Protein AF-A0A4U3AGS1-F1 (afdb_monomer_lite)

Organism: Bacillus mycoides (NCBI:txid1405)

Foldseek 3Di:
DADEAEAACVVPVCQRVVRVVCCVVVVHYHQYGAYDPHDVVRVVSSVVSVVVVVVVD

Structure (mmCIF, N/CA/C/O backbone):
data_AF-A0A4U3AGS1-F1
#
_entry.id   AF-A0A4U3AGS1-F1
#
loop_
_atom_site.group_PDB
_atom_site.id
_atom_site.type_symbol
_atom_site.label_atom_id
_atom_site.label_alt_id
_atom_site.label_comp_id
_atom_site.label_asym_id
_atom_site.label_entity_id
_atom_site.label_seq_id
_atom_site.pdbx_PDB_ins_code
_atom_site.Cartn_x
_atom_site.Cartn_y
_atom_site.Cartn_z
_atom_site.occupancy
_atom_site.B_iso_or_equiv
_atom_site.auth_seq_id
_atom_site.auth_comp_id
_atom_site.auth_asym_id
_atom_site.auth_atom_id
_atom_site.pdbx_PDB_model_num
ATOM 1 N N . LYS A 1 1 ? -10.992 -4.731 9.362 1.00 91.31 1 LYS A N 1
ATOM 2 C CA . LYS A 1 1 ? -9.783 -5.483 8.915 1.00 91.31 1 LYS A CA 1
ATOM 3 C C . LYS A 1 1 ? -9.396 -4.956 7.532 1.00 91.31 1 LYS A C 1
ATOM 5 O O . LYS A 1 1 ? -10.304 -4.526 6.841 1.00 91.31 1 LYS A O 1
ATOM 10 N N . GLY A 1 2 ? -8.120 -4.953 7.141 1.00 97.06 2 GLY A N 1
ATOM 11 C CA . GLY A 1 2 ? -7.663 -4.431 5.842 1.00 97.06 2 GLY A CA 1
ATOM 12 C C . GLY A 1 2 ? -6.246 -4.907 5.510 1.00 97.06 2 GLY A C 1
ATOM 13 O O . GLY A 1 2 ? -5.572 -5.446 6.389 1.00 97.06 2 GLY A O 1
ATOM 14 N N . VAL A 1 3 ? -5.809 -4.733 4.261 1.00 98.62 3 VAL A N 1
ATOM 15 C CA . VAL A 1 3 ? -4.471 -5.133 3.787 1.00 98.62 3 VAL A CA 1
ATOM 16 C C . VAL A 1 3 ? -3.754 -3.976 3.093 1.00 98.62 3 VAL A C 1
ATOM 18 O O . VAL A 1 3 ? -4.358 -3.255 2.307 1.00 98.62 3 VAL A O 1
ATOM 21 N N . SER A 1 4 ? -2.452 -3.843 3.330 1.00 98.56 4 SER A N 1
ATOM 22 C CA . SER A 1 4 ? -1.554 -3.007 2.527 1.00 98.56 4 SER A CA 1
ATOM 23 C C . SER A 1 4 ? -0.439 -3.859 1.931 1.00 98.56 4 SER A C 1
ATOM 25 O O . SER A 1 4 ? -0.079 -4.891 2.500 1.00 98.56 4 SER A O 1
ATOM 27 N N . ALA A 1 5 ? 0.128 -3.427 0.806 1.00 98.75 5 ALA A N 1
ATOM 28 C CA . ALA A 1 5 ? 1.272 -4.095 0.194 1.00 98.75 5 ALA A CA 1
ATOM 29 C C . ALA A 1 5 ? 2.352 -3.105 -0.244 1.00 98.75 5 ALA A C 1
ATOM 31 O O . ALA A 1 5 ? 2.070 -2.113 -0.913 1.00 98.75 5 ALA A O 1
ATOM 32 N N . SER A 1 6 ? 3.600 -3.439 0.074 1.00 98.81 6 SER A N 1
ATOM 33 C CA . SER A 1 6 ? 4.756 -2.888 -0.628 1.00 98.81 6 SER A CA 1
ATOM 34 C C . SER A 1 6 ? 4.978 -3.647 -1.943 1.00 98.81 6 SER A C 1
ATOM 36 O O . SER A 1 6 ? 4.661 -4.835 -2.052 1.00 98.81 6 SER A O 1
ATOM 38 N N . GLY A 1 7 ? 5.533 -2.970 -2.941 1.00 98.56 7 GLY A N 1
ATOM 39 C CA . GLY A 1 7 ? 5.966 -3.548 -4.208 1.00 98.56 7 GLY A CA 1
ATOM 40 C C . GLY A 1 7 ? 6.988 -2.656 -4.900 1.00 98.56 7 GLY A C 1
ATOM 41 O O . GLY A 1 7 ? 7.655 -1.850 -4.264 1.00 98.56 7 GLY A O 1
ATOM 42 N N . ASN A 1 8 ? 7.116 -2.774 -6.215 1.00 98.44 8 ASN A N 1
ATOM 43 C CA . ASN A 1 8 ? 7.849 -1.807 -7.030 1.00 98.44 8 ASN A CA 1
ATOM 44 C C . ASN A 1 8 ? 7.195 -1.742 -8.419 1.00 98.44 8 ASN A C 1
ATOM 46 O O . ASN A 1 8 ? 6.733 -2.754 -8.949 1.00 98.44 8 ASN A O 1
ATOM 50 N N . ARG A 1 9 ? 7.055 -0.533 -8.961 1.00 97.81 9 ARG A N 1
ATOM 51 C CA . ARG A 1 9 ? 6.276 -0.228 -10.166 1.00 97.81 9 ARG A CA 1
ATOM 52 C C . ARG A 1 9 ? 6.907 -0.780 -11.440 1.00 97.81 9 ARG A C 1
ATOM 54 O O . ARG A 1 9 ? 6.192 -0.961 -12.419 1.00 97.81 9 ARG A O 1
ATOM 61 N N . ASN A 1 10 ? 8.189 -1.150 -11.422 1.00 98.38 10 ASN A N 1
ATOM 62 C CA . ASN A 1 10 ? 8.837 -1.860 -12.532 1.00 98.38 10 ASN A CA 1
ATOM 63 C C . ASN A 1 10 ? 8.184 -3.220 -12.832 1.00 98.38 10 ASN A C 1
ATOM 65 O O . ASN A 1 10 ? 8.379 -3.769 -13.911 1.00 98.38 10 ASN A O 1
ATOM 69 N N . TRP A 1 11 ? 7.389 -3.758 -11.903 1.00 97.88 11 TRP A N 1
ATOM 70 C CA . TRP A 1 11 ? 6.577 -4.955 -12.121 1.00 97.88 11 TRP A CA 1
ATOM 71 C C . TRP A 1 11 ? 5.270 -4.696 -12.898 1.00 97.88 11 TRP A C 1
ATOM 73 O O . TRP A 1 11 ? 4.514 -5.640 -13.128 1.00 97.88 11 TRP A O 1
ATOM 83 N N . GLY A 1 12 ? 4.991 -3.452 -13.309 1.00 97.94 12 GLY A N 1
ATOM 84 C CA . GLY A 1 12 ? 3.811 -3.091 -14.097 1.00 97.94 12 GLY A CA 1
ATOM 85 C C . GLY A 1 12 ? 2.514 -3.471 -13.387 1.00 97.94 12 GLY A C 1
ATOM 86 O O . GLY A 1 12 ? 2.335 -3.166 -12.207 1.00 97.94 12 GLY A O 1
ATOM 87 N N . ASP A 1 13 ? 1.646 -4.207 -14.081 1.00 97.19 13 ASP A N 1
ATOM 88 C CA . ASP A 1 13 ? 0.354 -4.683 -13.563 1.00 97.19 13 ASP A CA 1
ATOM 89 C C . ASP A 1 13 ? 0.480 -5.542 -12.295 1.00 97.19 13 ASP A C 1
ATOM 91 O O . ASP A 1 13 ? -0.475 -5.690 -11.535 1.00 97.19 13 ASP A O 1
ATOM 95 N N . MET A 1 14 ? 1.669 -6.092 -12.029 1.00 98.19 14 MET A N 1
ATOM 96 C CA . MET A 1 14 ? 1.934 -6.892 -10.835 1.00 98.19 14 MET A CA 1
ATOM 97 C C . MET A 1 14 ? 2.375 -6.057 -9.621 1.00 98.19 14 MET A C 1
ATOM 99 O O . MET A 1 14 ? 2.647 -6.622 -8.555 1.00 98.19 14 MET A O 1
ATOM 103 N N . PHE A 1 15 ? 2.425 -4.725 -9.735 1.00 98.56 15 PHE A N 1
ATOM 104 C CA . PHE A 1 15 ? 2.714 -3.829 -8.617 1.00 98.56 15 PHE A CA 1
ATOM 105 C C . PHE A 1 15 ? 1.705 -4.014 -7.471 1.00 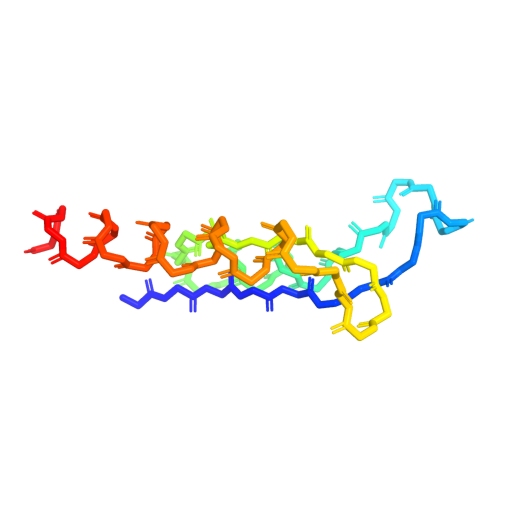98.56 15 PHE A C 1
ATOM 107 O O . PHE A 1 15 ? 0.515 -3.716 -7.583 1.00 98.56 15 PHE A O 1
ATOM 114 N N . GLY A 1 16 ? 2.199 -4.510 -6.332 1.00 98.50 16 GLY A N 1
ATOM 115 C CA . GLY A 1 16 ? 1.380 -4.725 -5.138 1.00 98.50 16 GLY A CA 1
ATOM 116 C C . GLY A 1 16 ? 0.281 -5.782 -5.315 1.00 98.50 16 GLY A C 1
ATOM 117 O O . GLY A 1 16 ? -0.695 -5.765 -4.566 1.00 98.50 16 GLY A O 1
ATOM 118 N N . ALA A 1 17 ? 0.437 -6.720 -6.260 1.00 98.62 17 ALA A N 1
ATOM 119 C CA . ALA A 1 17 ? -0.544 -7.774 -6.550 1.00 98.62 17 ALA A CA 1
ATOM 120 C C . ALA A 1 17 ? -0.879 -8.679 -5.346 1.00 98.62 17 ALA A C 1
ATOM 122 O O . ALA A 1 17 ? -1.900 -9.368 -5.333 1.00 98.62 17 ALA A O 1
ATOM 123 N N . SER A 1 18 ? -0.031 -8.707 -4.313 1.00 98.75 18 SER A N 1
ATOM 124 C CA . SER A 1 18 ? -0.329 -9.397 -3.054 1.00 98.75 18 SER A CA 1
ATOM 125 C C . SER A 1 18 ? -1.538 -8.792 -2.337 1.00 98.75 18 SER A C 1
ATOM 127 O O . SER A 1 18 ? -2.362 -9.555 -1.834 1.00 98.75 18 SER A O 1
ATOM 129 N N . ALA A 1 19 ? -1.699 -7.463 -2.337 1.00 98.75 19 ALA A N 1
ATOM 130 C CA . ALA A 1 19 ? -2.870 -6.815 -1.749 1.00 98.75 19 ALA A CA 1
ATOM 131 C C . ALA A 1 19 ? -4.156 -7.194 -2.494 1.00 98.75 19 ALA A C 1
ATOM 133 O O . ALA A 1 19 ? -5.146 -7.489 -1.834 1.00 98.75 19 ALA A O 1
ATOM 134 N N . ASP A 1 20 ? -4.131 -7.290 -3.828 1.00 98.62 20 ASP A N 1
ATOM 135 C CA . ASP A 1 20 ? -5.299 -7.727 -4.612 1.00 98.62 20 ASP A CA 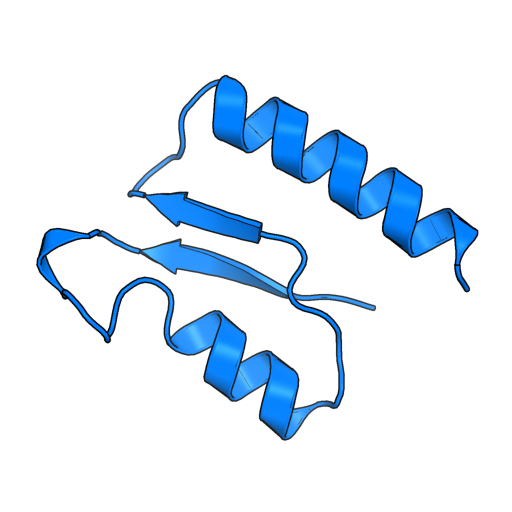1
ATOM 136 C C . ASP A 1 20 ? -5.696 -9.162 -4.267 1.00 98.62 20 ASP A C 1
ATOM 138 O O . ASP A 1 20 ? -6.853 -9.445 -3.960 1.00 98.62 20 ASP A O 1
ATOM 142 N N . LYS A 1 21 ? -4.714 -10.073 -4.242 1.00 98.75 21 LYS A N 1
ATOM 143 C CA . LYS A 1 21 ? -4.943 -11.487 -3.914 1.00 98.75 21 LYS A CA 1
ATOM 144 C C . LYS A 1 21 ? -5.481 -11.666 -2.495 1.00 98.75 21 LYS A C 1
ATOM 146 O O . LYS A 1 21 ? -6.382 -12.472 -2.284 1.00 98.75 21 LYS A O 1
ATOM 151 N N . ILE A 1 22 ? -4.928 -10.944 -1.519 1.00 98.75 22 ILE A N 1
ATOM 152 C CA . ILE A 1 22 ? -5.364 -11.015 -0.117 1.00 98.75 22 ILE A CA 1
ATOM 153 C C . ILE A 1 22 ? -6.747 -10.377 0.044 1.00 98.75 22 ILE A C 1
ATOM 155 O O . ILE A 1 22 ? -7.598 -10.958 0.714 1.00 98.75 22 ILE A O 1
ATOM 159 N N . SER A 1 23 ? -6.988 -9.230 -0.594 1.00 98.69 23 SER A N 1
ATOM 160 C CA . SER A 1 23 ? -8.280 -8.543 -0.568 1.00 98.69 23 SER A CA 1
ATOM 161 C C . SER A 1 23 ? -9.391 -9.429 -1.120 1.00 98.69 23 SER A C 1
ATOM 163 O O . SER A 1 23 ? -10.380 -9.649 -0.429 1.00 98.69 23 SER A O 1
ATOM 165 N N . ALA A 1 24 ? -9.181 -10.031 -2.294 1.00 98.62 24 ALA A N 1
ATOM 166 C CA . ALA A 1 24 ? -10.143 -10.946 -2.899 1.00 98.62 24 ALA A CA 1
ATOM 167 C C . ALA A 1 24 ? -10.346 -12.224 -2.070 1.00 98.62 24 ALA A C 1
ATOM 169 O O . ALA A 1 24 ? -11.468 -12.692 -1.921 1.00 98.62 24 ALA A O 1
ATOM 170 N N . LYS A 1 25 ? -9.270 -12.797 -1.511 1.00 98.69 25 LYS A N 1
ATOM 171 C CA . LYS A 1 25 ? -9.343 -14.063 -0.765 1.00 98.69 25 LYS A CA 1
ATOM 172 C C . LYS A 1 25 ? -10.059 -13.939 0.580 1.00 98.69 25 LYS A C 1
ATOM 174 O O . LYS A 1 25 ? -10.696 -14.897 1.006 1.00 98.69 25 LYS A O 1
ATOM 179 N N . TYR A 1 26 ? -9.881 -12.819 1.275 1.00 98.25 26 TYR A N 1
ATOM 180 C CA . TYR A 1 26 ? -10.400 -12.630 2.635 1.00 98.25 26 TYR A CA 1
ATOM 181 C C . TYR A 1 26 ? -11.492 -11.564 2.725 1.00 98.25 26 TYR A C 1
ATOM 183 O O . TYR A 1 26 ? -11.904 -11.233 3.835 1.00 98.25 26 TYR A O 1
ATOM 191 N N . GLU A 1 27 ? -11.922 -11.016 1.587 1.00 97.88 27 GLU A N 1
ATOM 192 C CA . GLU A 1 27 ? -12.969 -9.994 1.485 1.00 97.88 27 GLU A CA 1
ATOM 193 C C . GLU A 1 27 ? -12.689 -8.779 2.388 1.00 97.88 27 GLU A C 1
ATOM 195 O O . GLU A 1 27 ? -13.564 -8.245 3.068 1.00 97.88 27 GLU A O 1
ATOM 200 N N . VAL A 1 28 ? -11.424 -8.345 2.418 1.00 97.88 28 VAL A N 1
ATOM 201 C CA . VAL A 1 28 ? -10.979 -7.169 3.181 1.00 97.88 28 VAL A CA 1
ATOM 202 C C . VAL A 1 28 ? -10.555 -6.042 2.239 1.00 97.88 28 VAL A C 1
ATOM 204 O O . VAL A 1 28 ? -9.953 -6.317 1.201 1.00 97.88 28 VAL A O 1
ATOM 207 N N . PRO A 1 29 ? -10.801 -4.767 2.580 1.00 97.94 29 PRO A N 1
ATOM 208 C CA . PRO A 1 29 ? -10.385 -3.642 1.751 1.00 97.94 29 PRO A CA 1
ATOM 209 C C . PRO A 1 29 ? -8.861 -3.520 1.667 1.00 97.94 29 PRO A C 1
ATOM 211 O O . PRO A 1 29 ? -8.132 -3.792 2.630 1.00 97.94 29 PRO A O 1
ATOM 214 N N . ILE A 1 30 ? -8.392 -3.054 0.510 1.00 98.44 30 ILE A N 1
ATOM 215 C CA . ILE A 1 30 ? -7.014 -2.599 0.334 1.00 98.44 30 ILE A CA 1
ATOM 216 C C . ILE A 1 30 ? -6.902 -1.204 0.945 1.00 98.44 30 ILE A C 1
ATOM 218 O O . ILE A 1 30 ? -7.619 -0.290 0.551 1.00 98.44 30 ILE A O 1
ATOM 222 N N . VAL A 1 31 ? -6.000 -1.053 1.908 1.00 98.31 31 VAL A N 1
ATOM 223 C CA . VAL A 1 31 ? -5.726 0.207 2.603 1.00 98.31 31 VAL A CA 1
ATOM 224 C C . VAL A 1 31 ? -4.717 1.044 1.817 1.00 98.31 31 VAL A C 1
ATOM 226 O O . VAL A 1 31 ? -4.918 2.240 1.65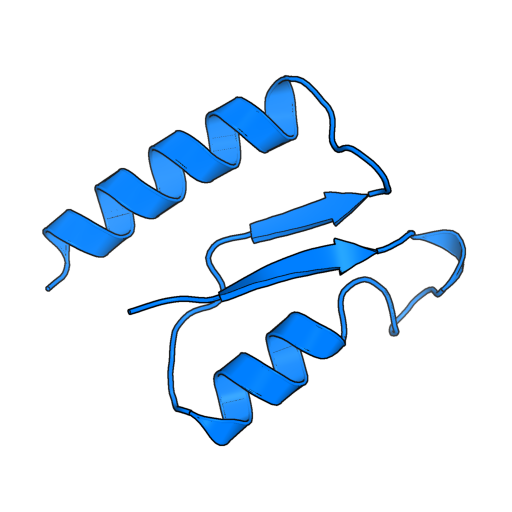4 1.00 98.31 31 VAL A O 1
ATOM 229 N N . SER A 1 32 ? -3.634 0.439 1.316 1.00 98.25 32 SER A N 1
ATOM 230 C CA . SER A 1 32 ? -2.647 1.133 0.475 1.00 98.25 32 SER A CA 1
ATOM 231 C C . SER A 1 32 ? -1.755 0.172 -0.322 1.00 98.25 32 SER A C 1
ATOM 233 O O . SER A 1 32 ? -1.530 -0.974 0.078 1.00 98.25 32 SER A O 1
ATOM 235 N N . LYS A 1 33 ? -1.197 0.657 -1.439 1.00 98.62 33 LYS A N 1
ATOM 236 C CA . LYS A 1 33 ? -0.075 0.028 -2.154 1.00 98.62 33 LYS A CA 1
ATOM 237 C C . LYS A 1 33 ? 1.035 1.059 -2.351 1.00 98.62 33 LYS A C 1
ATOM 239 O O . LYS A 1 33 ? 0.751 2.138 -2.861 1.00 98.62 33 LYS A O 1
ATOM 244 N N . PHE A 1 34 ? 2.271 0.735 -1.979 1.00 98.75 34 PHE A N 1
ATOM 245 C CA . PHE A 1 34 ? 3.410 1.666 -2.034 1.00 98.75 34 PHE A CA 1
ATOM 246 C C . PHE A 1 34 ? 4.689 0.983 -2.534 1.00 98.75 34 PHE A C 1
ATOM 248 O O . PHE A 1 34 ? 4.768 -0.244 -2.579 1.00 98.75 34 PHE A O 1
ATOM 255 N N . GLU A 1 35 ? 5.689 1.759 -2.956 1.00 98.56 35 GLU A N 1
ATOM 256 C CA . GLU A 1 35 ? 6.944 1.209 -3.483 1.00 98.56 35 GLU A CA 1
ATOM 257 C C . GLU A 1 35 ? 8.032 1.062 -2.420 1.00 98.56 35 GLU A C 1
ATOM 259 O O . GLU A 1 35 ? 8.312 2.005 -1.686 1.00 98.56 35 GLU A O 1
ATOM 264 N N . LEU A 1 36 ? 8.716 -0.086 -2.407 1.00 97.88 36 LEU A N 1
ATOM 265 C CA . LEU A 1 36 ? 9.867 -0.380 -1.556 1.00 97.88 36 LEU A CA 1
ATOM 266 C C . LEU A 1 36 ? 9.552 -0.073 -0.082 1.00 97.88 36 LEU A C 1
ATOM 268 O O . LEU A 1 36 ? 8.617 -0.632 0.492 1.00 97.88 36 LEU A O 1
ATOM 272 N N . SER A 1 37 ? 10.314 0.823 0.535 1.00 98.44 37 SER A N 1
ATOM 273 C CA . SER A 1 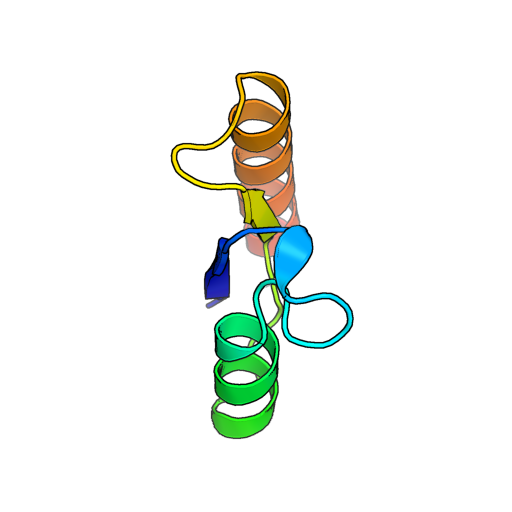37 ? 10.113 1.249 1.921 1.00 98.44 37 SER A CA 1
ATOM 274 C C . SER A 1 37 ? 9.003 2.293 2.089 1.00 98.44 37 SER A C 1
ATOM 276 O O . SER A 1 37 ? 8.662 2.631 3.219 1.00 98.44 37 SER A O 1
ATOM 278 N N . GLY A 1 38 ? 8.441 2.799 0.991 1.00 98.38 38 GLY A N 1
ATOM 279 C CA . GLY A 1 38 ? 7.503 3.913 0.977 1.00 98.38 38 GLY A CA 1
ATOM 280 C C . GLY A 1 38 ? 8.185 5.276 1.102 1.00 98.38 38 GLY A C 1
ATOM 281 O O . GLY A 1 38 ? 9.360 5.407 1.448 1.00 98.38 38 GLY A O 1
ATOM 282 N N . THR A 1 39 ?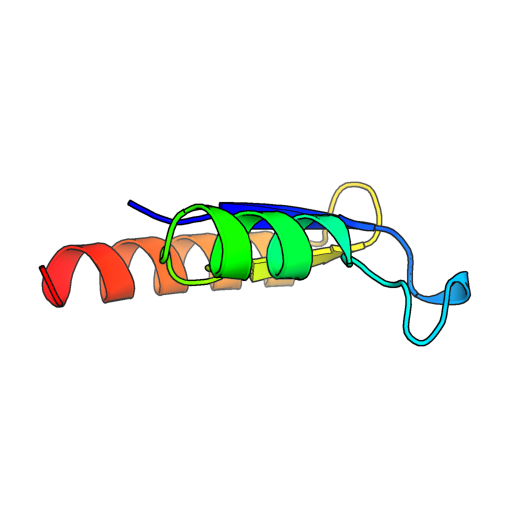 7.414 6.308 0.792 1.00 98.69 39 THR A N 1
ATOM 283 C CA . THR A 1 39 ? 7.737 7.723 0.972 1.00 98.69 39 THR A CA 1
ATOM 284 C C . THR A 1 39 ? 6.966 8.293 2.162 1.00 98.69 39 THR A C 1
ATOM 286 O O . THR A 1 39 ? 6.020 7.682 2.658 1.00 98.69 39 THR A O 1
ATOM 289 N N . ASN A 1 40 ? 7.300 9.512 2.590 1.00 98.69 40 ASN A N 1
ATOM 290 C CA . ASN A 1 40 ? 6.497 10.209 3.601 1.00 98.69 40 ASN A CA 1
ATOM 291 C C . ASN A 1 40 ? 5.035 10.395 3.154 1.00 98.69 40 ASN A C 1
ATOM 293 O O . ASN A 1 40 ? 4.133 10.310 3.980 1.00 98.69 40 ASN A O 1
ATOM 297 N N . ASN A 1 41 ? 4.785 10.564 1.853 1.00 98.62 41 ASN A N 1
ATOM 298 C CA . ASN A 1 41 ? 3.421 10.656 1.330 1.00 98.62 41 ASN A CA 1
ATOM 299 C C . ASN A 1 41 ? 2.666 9.329 1.482 1.00 98.62 41 ASN A C 1
ATOM 301 O O . ASN A 1 41 ? 1.490 9.337 1.834 1.00 98.62 41 ASN A O 1
ATOM 305 N N . ASP A 1 42 ? 3.338 8.192 1.272 1.00 98.62 42 ASP A N 1
ATOM 306 C CA . ASP A 1 42 ? 2.735 6.869 1.480 1.00 98.62 42 ASP A CA 1
ATOM 307 C C . ASP A 1 42 ? 2.392 6.637 2.960 1.00 98.62 42 ASP A C 1
ATOM 309 O O . ASP A 1 42 ? 1.366 6.030 3.272 1.00 98.62 42 ASP A O 1
ATOM 313 N N . VAL A 1 43 ? 3.227 7.152 3.872 1.00 98.56 43 VAL A N 1
ATOM 314 C CA . VAL A 1 43 ? 2.986 7.097 5.322 1.00 98.56 43 VAL A CA 1
ATOM 315 C C . VAL A 1 43 ? 1.739 7.892 5.700 1.00 98.56 43 VAL A C 1
ATOM 317 O O . VAL A 1 43 ? 0.875 7.360 6.399 1.00 98.56 43 VAL A O 1
ATOM 320 N N . GLU A 1 44 ? 1.623 9.140 5.246 1.00 98.62 44 GLU A N 1
ATOM 321 C CA . GLU A 1 44 ? 0.456 9.970 5.561 1.00 98.62 44 GLU A CA 1
ATOM 322 C C . GLU A 1 44 ? -0.822 9.396 4.938 1.00 98.62 44 GLU A C 1
ATOM 324 O O . GLU A 1 44 ? -1.817 9.209 5.641 1.00 98.62 44 GLU A O 1
ATOM 329 N N . TYR A 1 45 ? -0.760 8.961 3.676 1.00 98.44 45 TYR A N 1
ATOM 330 C CA . TYR A 1 45 ? -1.882 8.295 3.016 1.00 98.44 45 TYR A CA 1
ATOM 331 C C . TYR A 1 45 ? -2.336 7.030 3.759 1.00 98.44 45 TYR A C 1
ATOM 333 O O . TYR A 1 45 ? -3.535 6.798 3.933 1.00 98.44 45 TYR A O 1
ATOM 341 N N . PHE A 1 46 ? -1.394 6.207 4.233 1.00 98.44 46 PHE A N 1
ATOM 342 C CA . PHE A 1 46 ? -1.718 5.018 5.018 1.00 98.44 46 PHE A CA 1
ATOM 343 C C . PHE A 1 46 ? -2.430 5.379 6.328 1.00 98.44 46 PHE A C 1
ATOM 345 O O . PHE A 1 46 ? -3.461 4.782 6.638 1.00 98.44 46 PHE A O 1
ATOM 352 N N . LYS A 1 47 ? -1.923 6.364 7.083 1.00 98.25 47 LYS A N 1
ATOM 353 C CA . LYS A 1 47 ? -2.541 6.804 8.346 1.00 98.25 47 LYS A CA 1
ATOM 354 C C . LYS A 1 47 ? -3.974 7.287 8.128 1.00 98.25 47 LYS A C 1
ATOM 356 O O . LYS A 1 47 ? -4.878 6.847 8.840 1.00 98.25 47 LYS A O 1
ATOM 361 N N . GLU A 1 48 ? -4.192 8.147 7.134 1.00 98.06 48 GLU A N 1
ATOM 362 C CA . GLU A 1 48 ? -5.521 8.661 6.788 1.00 98.06 48 GLU A CA 1
ATOM 363 C C . GLU A 1 48 ? -6.476 7.533 6.383 1.00 98.06 48 GLU A C 1
ATOM 365 O O . GLU A 1 48 ? -7.606 7.459 6.877 1.00 98.06 48 GLU A O 1
ATOM 370 N N . SER A 1 49 ? -6.002 6.603 5.551 1.00 97.38 49 SER A N 1
ATOM 371 C CA . SER A 1 49 ? -6.790 5.465 5.069 1.00 97.38 49 SER A CA 1
ATOM 372 C C . SER A 1 49 ? -7.181 4.508 6.198 1.00 97.38 49 SER A C 1
ATOM 374 O O . SER A 1 49 ? -8.324 4.052 6.245 1.00 97.38 49 SER A O 1
ATOM 376 N N . VAL A 1 50 ? -6.282 4.239 7.154 1.00 97.38 50 VAL A N 1
ATOM 377 C CA . VAL A 1 50 ? -6.584 3.414 8.339 1.00 97.38 50 VAL A CA 1
ATOM 378 C C . VAL A 1 50 ? -7.636 4.079 9.225 1.00 97.38 50 VAL A C 1
ATOM 380 O O . VAL A 1 50 ? -8.573 3.409 9.659 1.00 97.38 50 VAL A O 1
ATOM 383 N N . VAL A 1 51 ? -7.515 5.387 9.477 1.00 97.44 51 VAL A N 1
ATOM 384 C CA . VAL A 1 51 ? -8.502 6.137 10.273 1.00 97.44 51 VAL A CA 1
ATOM 385 C C . VAL A 1 51 ? -9.862 6.154 9.579 1.00 97.44 51 VAL A C 1
ATOM 387 O O . VAL A 1 51 ? -10.883 5.962 10.236 1.00 97.44 51 VAL A O 1
ATOM 390 N N . SER A 1 52 ? -9.884 6.370 8.263 1.00 96.38 52 SER A N 1
ATOM 391 C CA . SER A 1 52 ? -11.108 6.334 7.461 1.00 96.38 52 SER A CA 1
ATOM 392 C C . SER A 1 52 ? -11.780 4.963 7.538 1.00 96.38 52 SER A C 1
ATOM 394 O O . SER A 1 52 ? -12.951 4.870 7.901 1.00 96.38 52 SER A O 1
ATOM 396 N N . LEU A 1 53 ? -11.015 3.889 7.314 1.00 95.31 53 LEU A N 1
ATOM 397 C CA . LEU A 1 53 ? -11.520 2.523 7.396 1.00 95.31 53 LEU A CA 1
ATOM 398 C C . LEU A 1 53 ? -12.092 2.212 8.782 1.00 95.31 53 LEU A C 1
ATOM 400 O O . LEU A 1 53 ? -13.166 1.632 8.868 1.00 95.31 53 LEU A O 1
ATOM 404 N N . ALA A 1 54 ? -11.411 2.616 9.857 1.00 93.19 54 ALA A N 1
ATOM 405 C CA . ALA A 1 54 ? -11.872 2.384 11.224 1.00 93.19 54 ALA A CA 1
ATOM 406 C C . ALA A 1 54 ? -13.200 3.088 11.553 1.00 93.19 54 ALA A C 1
ATOM 408 O O . ALA A 1 54 ? -13.915 2.624 12.431 1.00 93.19 54 ALA A O 1
ATOM 409 N N . LYS A 1 55 ? -13.535 4.186 10.862 1.00 93.12 55 LYS A N 1
ATOM 410 C CA . LYS A 1 55 ? -14.809 4.908 11.029 1.00 93.12 55 LYS A CA 1
ATOM 411 C C . LYS A 1 55 ? -15.967 4.301 10.234 1.00 93.12 55 LYS A C 1
ATOM 413 O O . LYS A 1 55 ? -17.113 4.634 10.511 1.00 93.12 55 LYS A O 1
ATOM 418 N N . MET A 1 56 ? -15.676 3.492 9.215 1.00 83.56 56 MET A N 1
ATOM 419 C CA . MET A 1 56 ? -16.687 2.853 8.361 1.00 83.56 56 MET A CA 1
ATOM 420 C C . MET A 1 56 ? -17.196 1.517 8.920 1.00 83.56 56 MET A C 1
ATOM 422 O O . MET A 1 56 ? -18.113 0.938 8.338 1.00 83.56 56 MET A O 1
ATO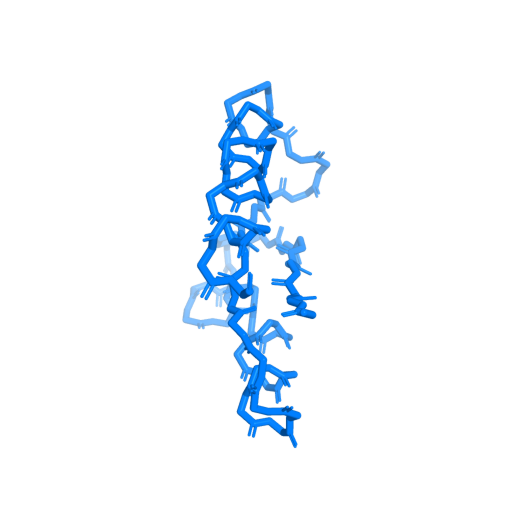M 426 N N . VAL A 1 57 ? -16.586 1.016 9.999 1.00 63.16 57 VAL A N 1
ATOM 427 C CA . VAL A 1 57 ? -16.937 -0.248 10.669 1.00 63.16 57 VAL A CA 1
ATOM 428 C C . VAL A 1 57 ? -17.652 -0.005 11.985 1.00 63.16 57 VAL A C 1
ATOM 430 O O . VAL A 1 57 ? -17.357 1.022 12.633 1.00 63.16 57 VAL A O 1
#

pLDDT: mean 97.06, std 5.11, range [63.16, 98.81]

InterPro domains:
  IPR004465 Ribonucleotide reductase Class Ib, NrdI [PF07972] (2-47)
  IPR004465 Ribonucleotide reductase Class Ib, NrdI [PTHR37297] (1-55)
  IPR029039 Flavoprotein-like superfamily [G3DSA:3.40.50.360] (1-56)
  IPR029039 Flavoprotein-like superfamily [SSF52218] (2-52)

Secondary structure (DSSP, 8-state):
--EEEEE-GGGGGGTTHHHHHHHHHHT--EEEEEETT--HHHHHHHHHHHHHHHH--

Sequence (57 aa):
KGVSASGNRNWGDMFGASADKISAKYEVPIVSKFELSGTNNDVEYFKESVVSLAKMV

Radius of gyration: 11.54 Å; chains: 1; bounding box: 27×25×25 Å